Protein AF-X1MZ04-F1 (afdb_monomer_lite)

InterPro domains:
  IPR006119 Resolvase, N-terminal catalytic domain [PF00239] (5-50)
  IPR036162 Resolvase-like, N-terminal catalytic domain superfamily [G3DSA:3.40.50.1390] (2-51)
  IPR036162 Resolvase-like, N-terminal catalytic domain superfamily [SSF53041] (3-50)

Structure (mmCIF, N/CA/C/O backbone):
data_AF-X1MZ04-F1
#
_entry.id   AF-X1MZ04-F1
#
loop_
_atom_site.group_PDB
_atom_site.id
_atom_site.type_symbol
_atom_site.label_atom_id
_atom_site.label_alt_id
_atom_site.label_comp_id
_atom_site.label_asym_id
_atom_site.label_entity_id
_atom_site.label_seq_id
_atom_site.pdbx_PDB_ins_code
_atom_site.Cartn_x
_atom_site.Cartn_y
_atom_site.Cartn_z
_atom_site.occupancy
_atom_site.B_iso_or_equiv
_atom_site.auth_seq_id
_atom_site.auth_comp_id
_atom_site.auth_asym_id
_atom_site.auth_atom_id
_atom_site.pdbx_PDB_model_num
ATOM 1 N N . MET A 1 1 ? -17.762 -4.130 7.616 1.00 63.97 1 MET A N 1
ATOM 2 C CA . MET A 1 1 ? -16.345 -3.714 7.714 1.00 63.97 1 MET A CA 1
ATOM 3 C C . MET A 1 1 ? -15.868 -3.378 6.318 1.00 63.97 1 MET A C 1
ATOM 5 O O . MET A 1 1 ? -16.120 -4.170 5.415 1.00 63.97 1 MET A O 1
ATOM 9 N N . VAL A 1 2 ? -15.280 -2.200 6.126 1.00 79.69 2 VAL A N 1
ATOM 10 C CA . VAL A 1 2 ? -14.814 -1.757 4.806 1.00 79.69 2 VAL A CA 1
ATOM 11 C C . VAL A 1 2 ? -13.463 -2.411 4.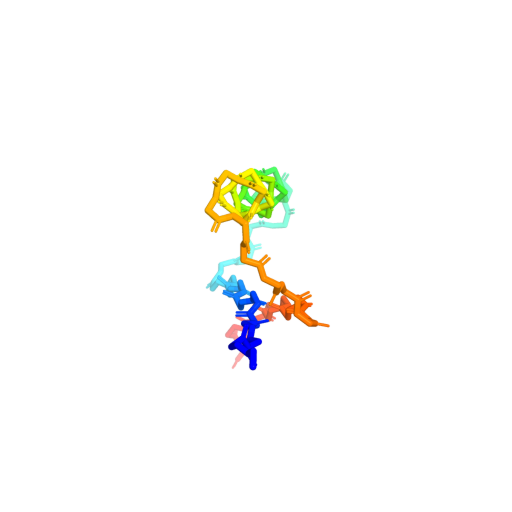53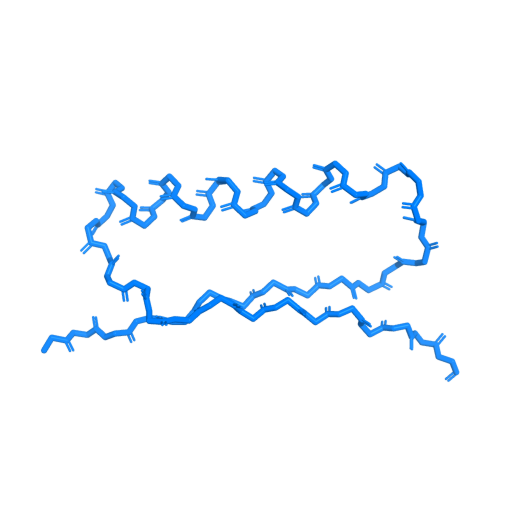0 1.00 79.69 2 VAL A C 1
ATOM 13 O O . VAL A 1 2 ? -12.561 -2.347 5.361 1.00 79.69 2 VAL A O 1
ATOM 16 N N . LYS A 1 3 ? -13.370 -3.097 3.393 1.00 84.44 3 LYS A N 1
ATOM 17 C CA . LYS A 1 3 ? -12.175 -3.800 2.925 1.00 84.44 3 LYS A CA 1
ATOM 18 C C . LYS A 1 3 ? -11.568 -2.990 1.789 1.00 84.44 3 LYS A C 1
ATOM 20 O O . LYS A 1 3 ? -12.296 -2.560 0.897 1.00 84.44 3 LYS A O 1
ATOM 25 N N . TYR A 1 4 ? -10.260 -2.796 1.830 1.00 85.62 4 TYR A N 1
ATOM 26 C CA . TYR A 1 4 ? -9.518 -1.972 0.885 1.00 85.62 4 TYR A CA 1
ATOM 27 C C . TYR A 1 4 ? -8.575 -2.839 0.057 1.00 85.62 4 TYR A C 1
ATOM 29 O O . TYR A 1 4 ? -8.108 -3.881 0.513 1.00 85.62 4 TYR A O 1
ATOM 37 N N . ILE A 1 5 ? -8.289 -2.407 -1.165 1.00 85.31 5 ILE A N 1
ATOM 38 C CA . ILE A 1 5 ? -7.309 -3.048 -2.041 1.00 85.31 5 ILE A CA 1
ATOM 39 C C . ILE A 1 5 ? -6.198 -2.033 -2.280 1.00 85.31 5 ILE A C 1
ATOM 41 O O . ILE A 1 5 ? -6.467 -0.882 -2.624 1.00 85.31 5 ILE A O 1
ATOM 45 N N . ALA A 1 6 ? -4.956 -2.455 -2.076 1.00 83.06 6 ALA A N 1
ATOM 46 C CA . ALA A 1 6 ? -3.783 -1.673 -2.424 1.00 83.06 6 ALA A CA 1
ATOM 47 C C . ALA A 1 6 ? -3.484 -1.881 -3.911 1.00 83.06 6 ALA A C 1
ATOM 49 O O . ALA A 1 6 ? -3.160 -2.993 -4.310 1.00 83.06 6 ALA A O 1
ATOM 50 N N . TYR A 1 7 ? -3.592 -0.840 -4.736 1.00 83.44 7 TYR A N 1
ATOM 51 C CA . TYR A 1 7 ? -3.231 -0.907 -6.155 1.00 83.44 7 TYR A CA 1
ATOM 52 C C . TYR A 1 7 ? -2.028 -0.010 -6.430 1.00 83.44 7 TYR A C 1
ATOM 54 O O . TYR A 1 7 ? -2.101 1.210 -6.278 1.00 83.44 7 TYR A O 1
ATOM 62 N N . CYS A 1 8 ? -0.925 -0.615 -6.856 1.00 78.31 8 CYS A N 1
ATOM 63 C CA . CYS A 1 8 ? 0.303 0.075 -7.225 1.00 78.31 8 CYS A CA 1
ATOM 64 C C . CYS A 1 8 ? 0.583 -0.173 -8.710 1.00 78.31 8 CYS A C 1
ATOM 66 O O . CYS A 1 8 ? 0.682 -1.320 -9.142 1.00 78.31 8 CYS A O 1
ATOM 68 N N . ARG A 1 9 ? 0.739 0.890 -9.508 1.00 74.00 9 ARG A N 1
ATOM 69 C CA . ARG A 1 9 ? 1.014 0.784 -10.950 1.00 74.00 9 ARG A CA 1
ATOM 70 C C . ARG A 1 9 ? 2.354 1.413 -11.313 1.00 74.00 9 ARG A C 1
ATOM 72 O O . ARG A 1 9 ? 2.625 2.547 -10.928 1.00 74.00 9 ARG A O 1
ATOM 79 N N . LYS A 1 10 ? 3.148 0.713 -12.125 1.00 69.25 10 LYS A N 1
ATOM 80 C CA . LYS A 1 10 ? 4.405 1.202 -12.718 1.00 69.25 10 LYS A CA 1
ATOM 81 C C . LYS A 1 10 ? 4.212 1.464 -14.208 1.00 69.25 10 LYS A C 1
ATOM 83 O O . LYS A 1 10 ? 3.706 0.590 -14.908 1.00 69.25 10 LYS A O 1
ATOM 88 N N . SER A 1 11 ? 4.631 2.637 -14.693 1.00 60.25 11 SER A N 1
ATOM 89 C CA . SER A 1 11 ? 4.519 3.014 -16.113 1.00 60.25 11 SER A CA 1
ATOM 90 C C . SER A 1 11 ? 5.857 3.218 -16.840 1.00 60.25 11 SER A C 1
ATOM 92 O O . SER A 1 11 ? 5.847 3.735 -17.952 1.00 60.25 11 SER A O 1
ATOM 94 N N . THR A 1 12 ? 7.003 2.856 -16.250 1.00 56.25 12 THR A N 1
ATOM 95 C CA . THR A 1 12 ? 8.336 3.154 -16.823 1.00 56.25 12 THR A CA 1
ATOM 96 C C . THR A 1 12 ? 9.311 1.977 -16.749 1.00 56.25 12 THR A C 1
ATOM 98 O O . THR A 1 12 ? 9.423 1.327 -15.715 1.00 56.25 12 THR A O 1
ATOM 101 N N . ASP A 1 13 ? 10.036 1.723 -17.847 1.00 57.00 13 ASP A N 1
ATOM 102 C CA . ASP A 1 13 ? 10.904 0.550 -18.093 1.00 57.00 13 ASP A CA 1
ATOM 103 C C . ASP A 1 13 ? 12.311 0.641 -17.457 1.00 57.00 13 ASP A C 1
ATOM 105 O O . ASP A 1 13 ? 13.214 -0.111 -17.803 1.00 57.00 13 ASP A O 1
ATOM 109 N N . GLU A 1 14 ? 12.547 1.537 -16.496 1.00 56.00 14 GLU A N 1
ATOM 110 C CA . GLU A 1 14 ? 13.837 1.566 -15.795 1.00 56.00 14 GLU A CA 1
ATOM 111 C C . GLU A 1 14 ? 13.866 0.453 -14.735 1.00 56.00 14 GLU A C 1
ATOM 113 O O . GLU A 1 14 ? 13.342 0.583 -13.621 1.00 5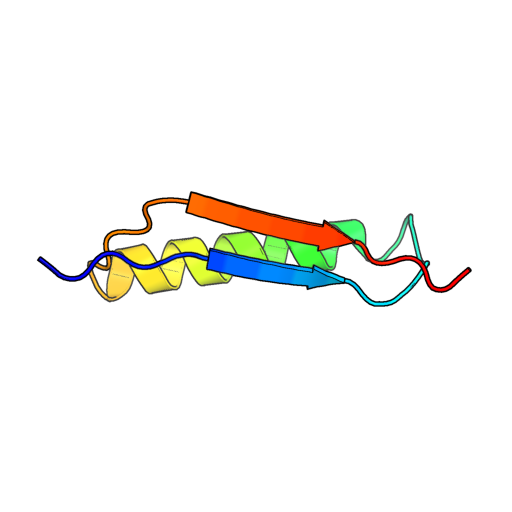6.00 14 GLU A O 1
ATOM 118 N N . LYS A 1 15 ? 14.413 -0.702 -15.122 1.00 55.59 15 LYS A N 1
ATOM 119 C CA . LYS A 1 15 ? 14.427 -1.934 -14.318 1.00 55.59 15 LYS A CA 1
ATOM 120 C C . LYS A 1 15 ? 15.312 -1.852 -13.073 1.00 55.59 15 LYS A C 1
ATOM 122 O O . LYS A 1 15 ? 14.905 -2.378 -12.044 1.00 55.59 15 LYS A O 1
ATOM 127 N N . ASP A 1 16 ? 16.425 -1.124 -13.116 1.00 55.06 16 ASP A N 1
ATOM 128 C CA . ASP A 1 16 ? 17.440 -1.219 -12.054 1.00 55.06 16 ASP A CA 1
ATOM 129 C C . ASP A 1 16 ? 17.412 -0.084 -11.018 1.00 55.06 16 ASP A C 1
ATOM 131 O O . ASP A 1 16 ? 17.694 -0.316 -9.847 1.00 55.06 16 ASP A O 1
ATOM 135 N N . LYS A 1 17 ? 17.005 1.140 -11.389 1.00 54.00 17 LYS A N 1
ATOM 136 C CA . LYS A 1 17 ? 16.889 2.260 -10.427 1.00 54.00 17 LYS A CA 1
ATOM 137 C C . LYS A 1 17 ? 15.522 2.362 -9.751 1.00 54.00 17 LYS A C 1
ATOM 139 O O . LYS A 1 17 ? 15.424 2.896 -8.652 1.00 54.00 17 LYS A O 1
ATOM 144 N N . GLN A 1 18 ? 14.460 1.860 -10.386 1.00 51.75 18 GLN A N 1
ATOM 145 C CA . GLN A 1 18 ? 13.087 2.075 -9.909 1.00 51.75 18 GLN A CA 1
ATOM 146 C C . GLN A 1 18 ? 12.500 0.905 -9.106 1.00 51.75 18 GLN A C 1
ATOM 148 O O . GLN A 1 18 ? 11.380 1.028 -8.614 1.00 51.75 18 GLN A O 1
ATOM 153 N N . ALA A 1 19 ? 13.211 -0.218 -8.940 1.00 54.94 19 ALA A N 1
ATOM 154 C CA . ALA A 1 19 ? 12.784 -1.269 -8.005 1.00 54.94 19 ALA A CA 1
ATOM 155 C C . ALA A 1 19 ? 12.685 -0.721 -6.566 1.00 54.94 19 ALA A C 1
ATOM 157 O O . ALA A 1 19 ? 11.696 -0.958 -5.878 1.00 54.94 19 ALA A O 1
ATOM 158 N N . PHE A 1 20 ? 13.640 0.137 -6.186 1.00 59.56 20 PHE A N 1
ATOM 159 C CA . PHE A 1 20 ? 13.654 0.853 -4.908 1.00 59.56 20 PHE A CA 1
ATOM 160 C C . PHE A 1 20 ? 12.422 1.757 -4.706 1.00 59.56 20 PHE A C 1
ATOM 162 O O . PHE A 1 20 ? 11.954 1.947 -3.587 1.00 59.56 20 PHE A O 1
ATOM 169 N N . LEU A 1 21 ? 11.855 2.291 -5.795 1.00 66.31 21 LEU A N 1
ATOM 170 C CA . LEU A 1 21 ? 10.703 3.192 -5.730 1.00 66.31 21 LEU A CA 1
ATOM 171 C C . LEU A 1 21 ? 9.398 2.454 -5.388 1.00 66.31 21 LEU A C 1
ATOM 173 O O . LEU A 1 21 ? 8.586 2.975 -4.630 1.00 66.31 21 LEU A O 1
ATOM 177 N N . ILE A 1 22 ? 9.195 1.246 -5.929 1.00 71.31 22 ILE A N 1
ATOM 178 C CA . ILE A 1 22 ? 7.989 0.448 -5.649 1.00 71.31 22 ILE A CA 1
ATOM 179 C C . ILE A 1 22 ? 8.003 -0.095 -4.230 1.00 71.31 22 ILE A C 1
ATOM 181 O O . ILE A 1 22 ? 6.975 -0.038 -3.561 1.00 71.31 22 ILE A O 1
ATOM 185 N N . GLU A 1 23 ? 9.138 -0.622 -3.767 1.00 75.12 23 GLU A N 1
ATOM 186 C CA . GLU A 1 23 ? 9.221 -1.120 -2.392 1.00 75.12 23 GLU A CA 1
ATOM 187 C C . GLU A 1 23 ? 8.964 -0.000 -1.383 1.00 75.12 23 GLU A C 1
ATOM 189 O O . GLU A 1 23 ? 8.202 -0.205 -0.442 1.00 75.12 23 GLU A O 1
ATOM 194 N N . SER A 1 24 ? 9.484 1.205 -1.644 1.00 80.81 24 SER A N 1
ATOM 195 C CA . SER A 1 24 ? 9.188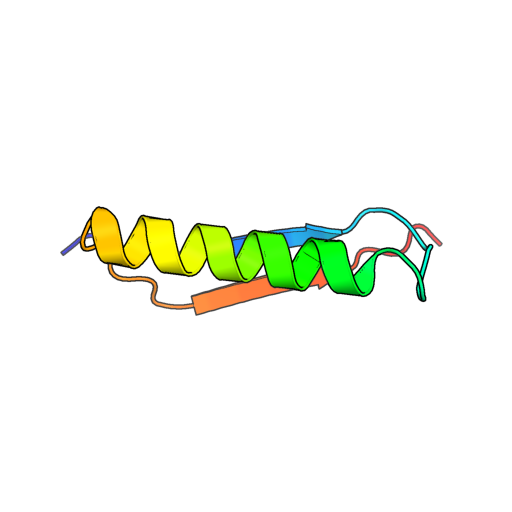 2.393 -0.839 1.00 80.81 24 SER A CA 1
ATOM 196 C C . SER A 1 24 ? 7.691 2.737 -0.837 1.00 80.81 24 SER A C 1
ATOM 198 O O . SER A 1 24 ? 7.102 2.891 0.231 1.00 80.81 24 SER A O 1
ATOM 200 N N . GLN A 1 25 ? 7.032 2.753 -2.005 1.00 75.38 25 GLN A N 1
ATOM 201 C CA . GLN A 1 25 ? 5.583 2.995 -2.086 1.00 75.38 25 GLN A CA 1
ATOM 202 C C . GLN A 1 25 ? 4.771 1.931 -1.340 1.00 75.38 25 GLN A C 1
ATOM 204 O O . GLN A 1 25 ? 3.827 2.267 -0.632 1.00 75.38 25 GLN A O 1
ATOM 209 N N . LEU A 1 26 ? 5.130 0.650 -1.464 1.00 81.12 26 LEU A N 1
ATOM 210 C CA . LEU A 1 26 ? 4.465 -0.443 -0.749 1.00 81.12 26 LEU A CA 1
ATOM 211 C C . LEU A 1 26 ? 4.664 -0.341 0.765 1.00 81.12 26 LEU A C 1
ATOM 213 O O . LEU A 1 26 ? 3.750 -0.655 1.531 1.00 81.12 26 LEU A O 1
ATOM 217 N N . GLN A 1 27 ? 5.852 0.079 1.194 1.00 85.19 27 GLN A N 1
ATOM 218 C CA . GLN A 1 27 ? 6.181 0.270 2.598 1.00 85.19 27 GLN A CA 1
ATOM 219 C C . GLN A 1 27 ? 5.396 1.444 3.190 1.00 85.19 27 GLN A C 1
ATOM 221 O O . GLN A 1 27 ? 4.772 1.281 4.237 1.00 85.19 27 GLN A O 1
ATOM 226 N N . GLU A 1 28 ? 5.328 2.571 2.484 1.00 85.50 28 GLU A N 1
ATOM 227 C CA . GLU A 1 28 ? 4.520 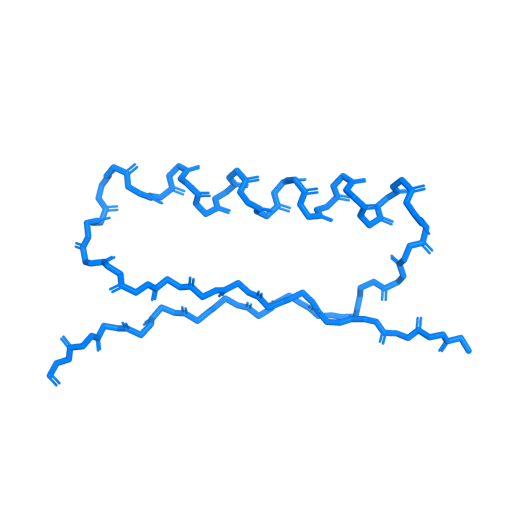3.732 2.868 1.00 85.50 28 GLU A CA 1
ATOM 228 C C . GLU A 1 28 ? 3.026 3.376 2.938 1.00 85.50 28 GLU A C 1
ATOM 230 O O . GLU A 1 28 ? 2.345 3.707 3.909 1.00 85.50 28 GLU A O 1
ATOM 235 N N . LEU A 1 29 ? 2.517 2.597 1.976 1.00 84.75 29 LEU A N 1
ATOM 236 C CA . LEU A 1 29 ? 1.127 2.131 1.977 1.00 84.75 29 LEU A CA 1
ATOM 237 C C . LEU A 1 29 ? 0.834 1.175 3.147 1.00 84.75 29 LEU A C 1
ATOM 239 O O . LEU A 1 29 ? -0.237 1.234 3.758 1.00 84.75 29 LEU A O 1
ATOM 243 N N . LYS A 1 30 ? 1.789 0.304 3.497 1.00 85.06 30 LYS A N 1
ATOM 244 C CA . LYS A 1 30 ? 1.705 -0.557 4.689 1.00 85.06 30 LYS A CA 1
ATOM 245 C C . LYS A 1 30 ? 1.699 0.257 5.978 1.00 85.06 30 LYS A C 1
ATOM 247 O O . LYS A 1 30 ? 0.917 -0.047 6.877 1.00 85.06 30 LYS A O 1
ATOM 252 N N . GLU A 1 31 ? 2.542 1.278 6.089 1.00 90.44 31 GLU A N 1
ATOM 253 C CA . GLU A 1 31 ? 2.543 2.152 7.264 1.00 90.44 31 GLU A CA 1
ATOM 254 C C . GLU A 1 31 ? 1.246 2.947 7.374 1.00 90.44 31 GLU A C 1
ATOM 256 O O . GLU A 1 31 ? 0.655 3.002 8.453 1.00 90.44 31 GLU A O 1
ATOM 261 N N . PHE A 1 32 ? 0.755 3.486 6.259 1.00 87.62 32 PHE A N 1
ATOM 262 C CA . PHE A 1 32 ? -0.509 4.211 6.206 1.00 87.62 32 PHE A CA 1
ATOM 263 C C . PHE A 1 32 ? -1.679 3.331 6.648 1.00 87.62 32 PHE A C 1
ATOM 265 O O . PHE A 1 32 ? -2.446 3.699 7.532 1.00 87.62 32 PHE A O 1
ATOM 272 N N . THR A 1 33 ? -1.781 2.121 6.102 1.00 86.94 33 THR A N 1
ATOM 273 C CA . THR A 1 33 ? -2.862 1.184 6.446 1.00 86.94 33 THR A CA 1
ATOM 274 C C . THR A 1 33 ? -2.781 0.703 7.890 1.00 86.94 33 THR A C 1
ATOM 276 O O . THR A 1 33 ? -3.816 0.560 8.538 1.00 86.94 33 THR A O 1
ATOM 279 N N . ARG A 1 34 ? -1.571 0.544 8.440 1.00 87.00 34 ARG A N 1
ATOM 280 C CA . ARG A 1 34 ? -1.363 0.263 9.867 1.00 87.00 34 ARG A CA 1
ATOM 281 C C . ARG A 1 34 ? -1.775 1.440 10.754 1.00 87.00 34 ARG A C 1
ATOM 283 O O . ARG A 1 34 ? -2.383 1.214 11.797 1.00 87.00 34 ARG A O 1
ATOM 290 N N . LYS A 1 35 ? -1.446 2.672 10.359 1.00 91.81 35 LYS A N 1
ATOM 291 C CA . LYS A 1 35 ? -1.758 3.898 11.109 1.00 91.81 35 LYS A CA 1
ATOM 292 C C . LYS A 1 35 ? -3.258 4.191 11.125 1.00 91.81 35 LYS A C 1
ATOM 294 O O . LYS A 1 35 ? -3.808 4.497 12.176 1.00 91.81 35 LYS A O 1
ATOM 299 N N . GLU A 1 36 ? -3.908 4.025 9.980 1.00 88.38 36 GLU A N 1
ATOM 300 C CA . GLU A 1 36 ? -5.344 4.257 9.784 1.00 88.38 36 GLU A CA 1
ATOM 301 C C . GLU A 1 36 ? -6.207 3.025 10.128 1.00 88.38 36 GLU A C 1
ATOM 303 O O . GLU A 1 36 ? -7.430 3.062 10.014 1.00 88.38 36 GLU A O 1
ATOM 308 N N . ASN A 1 37 ? -5.586 1.920 10.563 1.00 86.38 37 ASN A N 1
ATOM 309 C CA . ASN A 1 37 ? -6.250 0.660 10.920 1.00 86.38 37 ASN A CA 1
ATOM 310 C C . ASN A 1 37 ? -7.150 0.107 9.789 1.00 86.38 37 ASN A C 1
ATOM 312 O O . ASN A 1 37 ? -8.237 -0.434 10.014 1.00 86.38 37 ASN A O 1
ATOM 316 N N . LEU A 1 38 ? -6.690 0.269 8.546 1.00 86.62 38 LEU A N 1
ATOM 317 C CA . LEU A 1 38 ? -7.392 -0.147 7.336 1.00 86.62 38 LEU A CA 1
ATOM 318 C C . LEU A 1 38 ? -7.123 -1.626 7.056 1.00 86.62 38 LEU A C 1
ATOM 320 O O . LEU A 1 38 ? -5.978 -2.074 7.008 1.00 86.62 38 LEU A O 1
ATOM 324 N N . GLN A 1 39 ? -8.184 -2.391 6.797 1.00 86.56 39 GLN A N 1
ATOM 325 C CA . GLN A 1 39 ? -8.048 -3.769 6.332 1.00 86.56 39 GLN A CA 1
ATOM 326 C C . GLN A 1 39 ? -7.778 -3.803 4.829 1.00 86.56 39 GLN A C 1
ATOM 328 O O . GLN A 1 39 ? -8.705 -3.670 4.028 1.00 86.56 39 GLN A O 1
ATOM 333 N N . ILE A 1 40 ? -6.519 -4.031 4.455 1.00 85.62 40 ILE A N 1
ATOM 334 C CA . ILE A 1 40 ? -6.149 -4.392 3.084 1.00 85.62 40 ILE A CA 1
ATOM 335 C C . ILE A 1 40 ? -6.421 -5.882 2.880 1.00 85.62 40 ILE A C 1
ATOM 337 O O . ILE A 1 40 ? -5.881 -6.714 3.606 1.00 85.62 40 ILE A O 1
ATOM 341 N N . VAL A 1 41 ? -7.261 -6.221 1.904 1.00 88.00 41 VAL A N 1
ATOM 342 C CA . VAL A 1 41 ? -7.532 -7.619 1.533 1.00 88.00 41 VAL A CA 1
ATOM 343 C C . VAL A 1 41 ? -6.596 -8.138 0.455 1.00 88.00 41 VAL A C 1
ATOM 345 O O . VAL A 1 41 ? -6.337 -9.335 0.416 1.00 88.00 41 VAL A O 1
ATOM 348 N N . GLU A 1 42 ? -6.078 -7.253 -0.394 1.00 83.62 42 GLU A N 1
ATOM 349 C CA . GLU A 1 42 ? -5.212 -7.638 -1.502 1.00 83.62 42 GLU A CA 1
ATOM 350 C C . GLU A 1 42 ? -4.312 -6.475 -1.920 1.00 83.62 42 GLU A C 1
ATOM 352 O O . GLU A 1 42 ? -4.721 -5.311 -1.862 1.00 83.62 42 GLU A O 1
ATOM 357 N N . THR A 1 43 ? -3.092 -6.802 -2.344 1.00 81.75 43 THR A N 1
ATOM 358 C CA . THR A 1 43 ? -2.137 -5.847 -2.908 1.00 81.75 43 THR A CA 1
ATOM 359 C C . THR A 1 43 ? -1.847 -6.248 -4.344 1.00 81.75 43 THR A C 1
ATOM 361 O O . THR A 1 43 ? -1.255 -7.295 -4.591 1.00 81.75 43 THR A O 1
ATOM 364 N N . ILE A 1 44 ? -2.258 -5.405 -5.283 1.00 81.94 44 ILE A N 1
ATOM 365 C CA . ILE A 1 44 ? -2.113 -5.603 -6.719 1.00 81.94 44 ILE A CA 1
ATOM 366 C C . ILE A 1 44 ? -1.007 -4.676 -7.213 1.00 81.94 44 ILE A C 1
ATOM 368 O O . ILE A 1 44 ? -1.079 -3.457 -7.051 1.00 81.94 44 ILE A O 1
ATOM 372 N N . THR A 1 45 ? 0.011 -5.255 -7.839 1.00 74.62 45 THR A N 1
ATOM 373 C CA . THR A 1 45 ? 1.102 -4.524 -8.485 1.00 74.62 45 THR A CA 1
ATOM 374 C C . THR A 1 45 ? 1.039 -4.745 -9.993 1.00 74.62 45 THR A C 1
ATOM 376 O O . THR A 1 45 ? 1.265 -5.847 -10.485 1.00 74.62 45 THR A O 1
ATOM 379 N N . GLU A 1 46 ? 0.720 -3.695 -10.748 1.00 73.69 46 GLU A N 1
ATOM 380 C CA . GLU A 1 46 ? 0.625 -3.758 -12.209 1.00 73.69 46 GLU A CA 1
ATOM 381 C C . GLU A 1 46 ? 1.819 -3.037 -12.852 1.00 73.69 46 GLU A C 1
ATOM 383 O O . GLU A 1 46 ? 1.980 -1.820 -12.737 1.00 73.69 46 GLU A O 1
ATOM 388 N N . SER A 1 47 ? 2.673 -3.785 -13.549 1.00 67.00 47 SER A N 1
ATOM 389 C CA . SER A 1 47 ? 3.776 -3.258 -14.357 1.00 67.00 47 SER A CA 1
ATOM 390 C C . SER A 1 47 ? 3.391 -3.298 -15.832 1.00 67.00 47 SER A C 1
ATOM 392 O O . SER A 1 47 ? 3.709 -4.237 -16.561 1.00 67.00 47 SER A O 1
ATOM 394 N N . LYS A 1 48 ? 2.674 -2.272 -16.298 1.00 54.72 48 LYS A N 1
ATOM 395 C CA . LYS A 1 48 ? 2.314 -2.184 -17.714 1.00 54.72 48 LYS A CA 1
ATOM 396 C C . LYS A 1 48 ? 3.507 -1.618 -18.482 1.00 54.72 48 LYS A C 1
ATOM 398 O O . LYS A 1 48 ? 3.725 -0.408 -18.490 1.00 54.72 48 LYS A O 1
ATOM 403 N N . SER A 1 49 ? 4.297 -2.494 -19.101 1.00 48.78 49 SER A N 1
A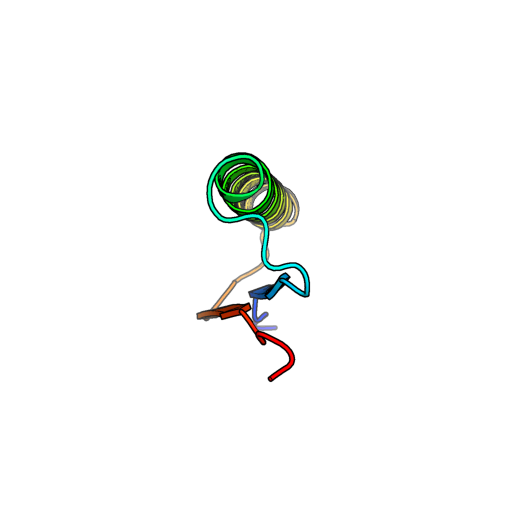TOM 404 C CA . SER A 1 49 ? 5.235 -2.071 -20.138 1.00 48.78 49 SER A CA 1
ATOM 405 C C . SER A 1 49 ? 4.419 -1.651 -21.358 1.00 48.78 49 SER A C 1
ATOM 407 O O . SER A 1 49 ? 3.617 -2.423 -21.887 1.00 48.78 49 SER A O 1
ATOM 409 N N . ALA A 1 50 ? 4.560 -0.392 -21.771 1.00 45.34 50 ALA A N 1
ATOM 410 C CA . ALA A 1 50 ? 4.087 0.020 -23.082 1.00 45.34 50 ALA A CA 1
ATOM 411 C C . ALA A 1 50 ? 4.944 -0.729 -24.110 1.00 45.34 50 ALA A C 1
ATOM 413 O O . ALA A 1 50 ? 6.154 -0.516 -24.173 1.00 45.34 50 ALA A O 1
ATOM 414 N N . LYS A 1 51 ? 4.330 -1.654 -24.842 1.00 44.94 51 LYS A N 1
ATOM 415 C CA . LYS A 1 51 ? 4.917 -2.275 -26.024 1.00 44.94 51 LYS A CA 1
ATOM 416 C C . LYS A 1 51 ? 4.125 -1.833 -27.240 1.00 44.94 51 LYS A C 1
ATOM 418 O O . LYS A 1 51 ? 2.889 -1.694 -27.087 1.00 44.94 51 LYS A O 1
#

Radius of gyration: 12.75 Å; chains: 1; bounding box: 34×12×37 Å

Sequence (51 aa):
MVKYIAYCRKSTDEKDKQAFLIESQLQELKEFTRKENLQIVETITESKSAK

Organism: NCBI:txid412755

Secondary structure (DSSP, 8-state):
--EEEEEEEE----TTTSHHHHHHHHHHHHHHHHHTT-EEEEEEEEE----

Foldseek 3Di:
DDEDAAEAEDEDDPPPPCVVVVVVVVVVVVVVCVVVVHHYPYYHYHYDYDD

pLDDT: mean 73.72, std 13.8, range [44.94, 91.81]